Protein AF-A0A5K0X0H5-F1 (afdb_monomer)

Solvent-accessible surface area (backbone atoms only — not comparable to full-atom values): 3296 Å² total; per-residue (Å²): 108,68,68,54,37,35,73,78,66,69,44,85,72,95,72,93,77,92,78,79,89,70,79,76,91,62,84,75,74,86,45,77,35,101,81,76,43,80,52,62,75,71,84,77,109

Structure (mmCIF, N/CA/C/O backbone):
data_AF-A0A5K0X0H5-F1
#
_entry.id   AF-A0A5K0X0H5-F1
#
loop_
_atom_site.group_PDB
_atom_site.id
_atom_site.type_symbol
_atom_site.label_atom_id
_atom_site.label_alt_id
_atom_site.label_comp_id
_atom_site.label_asym_id
_atom_site.label_entity_id
_atom_site.label_seq_id
_atom_site.pdbx_PDB_ins_code
_atom_site.Cartn_x
_atom_site.Cartn_y
_atom_site.Cartn_z
_atom_site.occupancy
_atom_site.B_iso_or_equiv
_atom_site.auth_seq_id
_atom_site.auth_comp_id
_atom_site.auth_asym_id
_atom_site.auth_atom_id
_atom_site.pdbx_PDB_model_num
ATOM 1 N N . VAL A 1 1 ? -2.898 6.389 1.292 1.00 82.81 1 VAL A N 1
ATOM 2 C CA . VAL A 1 1 ? -4.362 6.278 1.031 1.00 82.81 1 VAL A CA 1
ATOM 3 C C . VAL A 1 1 ? -4.978 5.118 1.800 1.00 82.81 1 VAL A C 1
ATOM 5 O O . VAL A 1 1 ? -5.846 5.384 2.619 1.00 82.81 1 VAL A O 1
ATOM 8 N N . ARG A 1 2 ? -4.494 3.875 1.620 1.00 84.31 2 ARG A N 1
ATOM 9 C CA . ARG A 1 2 ? -4.955 2.689 2.376 1.00 84.31 2 ARG A CA 1
ATOM 10 C C . ARG A 1 2 ? -5.069 2.921 3.888 1.00 84.31 2 ARG A C 1
ATOM 12 O O . ARG A 1 2 ? -6.120 2.654 4.453 1.00 84.31 2 ARG A O 1
ATOM 19 N N . HIS A 1 3 ? -4.034 3.491 4.509 1.00 81.19 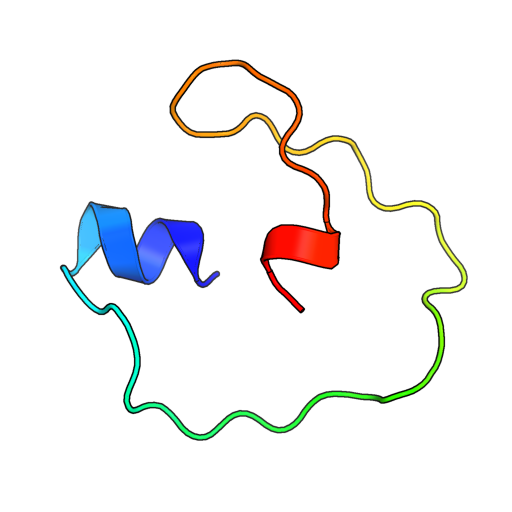3 HIS A N 1
ATOM 20 C CA . HIS A 1 3 ? -4.034 3.818 5.939 1.00 81.19 3 HIS A CA 1
ATOM 21 C C . HIS A 1 3 ? -5.263 4.640 6.371 1.00 81.19 3 HIS A C 1
ATOM 23 O O . HIS A 1 3 ? -5.970 4.264 7.302 1.00 81.19 3 HIS A O 1
A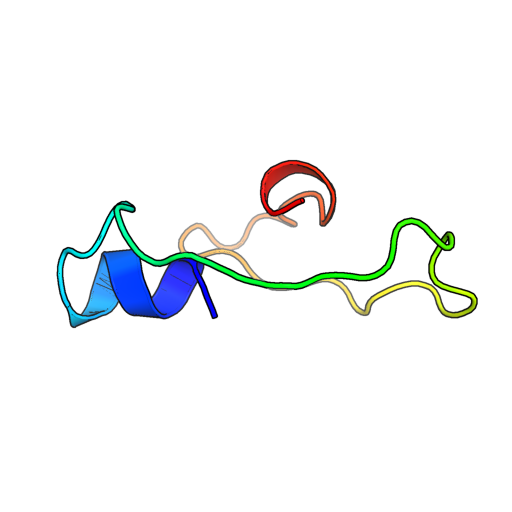TOM 29 N N . ARG A 1 4 ? -5.559 5.734 5.655 1.00 85.25 4 ARG A N 1
ATOM 30 C CA . ARG A 1 4 ? -6.713 6.597 5.951 1.00 85.25 4 ARG A CA 1
ATOM 31 C C . ARG A 1 4 ? -8.037 5.884 5.714 1.00 85.25 4 ARG A C 1
ATOM 33 O O . ARG A 1 4 ? -8.914 5.964 6.557 1.00 85.25 4 ARG A O 1
ATOM 40 N N . LEU A 1 5 ? -8.155 5.125 4.622 1.00 87.31 5 LEU A N 1
ATOM 41 C CA . LEU A 1 5 ? -9.359 4.334 4.343 1.00 87.31 5 LEU A CA 1
ATOM 42 C C . LEU A 1 5 ? -9.673 3.351 5.47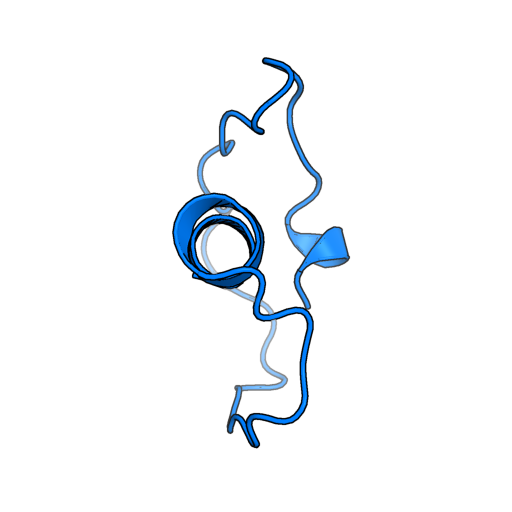8 1.00 87.31 5 LEU A C 1
ATOM 44 O O . LEU A 1 5 ? -10.822 3.251 5.903 1.00 87.31 5 LEU A O 1
ATOM 48 N N . LYS A 1 6 ? -8.648 2.692 6.023 1.00 86.81 6 LYS A N 1
ATOM 49 C CA . LYS A 1 6 ? -8.795 1.817 7.187 1.00 86.81 6 LYS A CA 1
ATOM 50 C C . LYS A 1 6 ? -9.169 2.599 8.448 1.00 86.81 6 LYS A C 1
ATOM 52 O O . LYS A 1 6 ? -10.123 2.230 9.122 1.00 86.81 6 LYS A O 1
ATOM 57 N N . LYS A 1 7 ? -8.430 3.667 8.766 1.00 85.31 7 LYS A N 1
ATOM 58 C CA . LYS A 1 7 ? -8.579 4.430 10.018 1.00 85.31 7 LYS A CA 1
ATOM 59 C C . LYS A 1 7 ? -9.880 5.236 10.092 1.00 85.31 7 LYS A C 1
ATOM 61 O O . LYS A 1 7 ? -10.530 5.235 11.127 1.00 85.31 7 LYS A O 1
ATOM 66 N N . GLU A 1 8 ? -10.234 5.939 9.022 1.00 92.88 8 GLU A N 1
ATOM 67 C CA . GLU A 1 8 ? -11.340 6.908 8.997 1.00 92.88 8 GLU A CA 1
ATOM 68 C C . GLU A 1 8 ? -12.652 6.284 8.511 1.00 92.88 8 GLU A C 1
ATOM 70 O O . GLU A 1 8 ? -13.727 6.738 8.895 1.00 92.88 8 GLU A O 1
ATOM 75 N N . HIS A 1 9 ? -12.576 5.233 7.687 1.00 92.50 9 HIS A N 1
ATOM 76 C CA . HIS A 1 9 ? -13.752 4.643 7.040 1.00 92.50 9 HIS A CA 1
ATOM 77 C C . HIS A 1 9 ? -13.932 3.142 7.312 1.00 92.50 9 HIS A C 1
ATOM 79 O O . HIS A 1 9 ? -14.913 2.563 6.852 1.00 92.50 9 HIS A O 1
ATOM 85 N N . GLY A 1 10 ? -13.012 2.485 8.031 1.00 91.94 10 GLY A N 1
ATOM 86 C CA . GLY A 1 10 ? -13.086 1.042 8.301 1.00 91.94 10 GLY A CA 1
ATOM 87 C C . GLY A 1 10 ? -12.916 0.163 7.054 1.00 91.94 10 GLY A C 1
ATOM 88 O O . GLY A 1 10 ? -13.203 -1.033 7.088 1.00 91.94 10 GLY A O 1
ATOM 89 N N . ILE A 1 11 ? -12.458 0.739 5.939 1.00 90.94 11 ILE A N 1
ATOM 90 C CA . ILE A 1 11 ? -12.336 0.043 4.658 1.00 90.94 11 ILE A CA 1
ATOM 91 C C . ILE A 1 11 ? -10.986 -0.673 4.613 1.00 90.94 11 ILE A C 1
ATOM 93 O O . ILE A 1 11 ? -9.934 -0.049 4.465 1.00 90.94 11 ILE A O 1
ATOM 97 N N . ASN A 1 12 ? -11.025 -2.002 4.709 1.00 88.50 12 ASN A N 1
ATOM 98 C CA . ASN A 1 12 ? -9.831 -2.853 4.687 1.00 88.50 12 ASN A CA 1
ATOM 99 C C . ASN A 1 12 ? -9.456 -3.364 3.282 1.00 88.50 12 ASN A C 1
ATOM 101 O O . ASN A 1 12 ? -8.343 -3.850 3.092 1.00 88.50 12 ASN A O 1
ATOM 105 N N . GLY A 1 13 ? -10.357 -3.279 2.296 1.00 87.44 13 GLY A N 1
ATOM 106 C CA . GLY A 1 13 ? -10.136 -3.824 0.954 1.00 87.44 13 GLY A CA 1
ATOM 107 C C . GLY A 1 13 ? -11.387 -3.792 0.074 1.00 87.44 13 GLY A C 1
ATOM 108 O O . GLY A 1 13 ? -12.322 -3.048 0.353 1.00 87.44 13 GLY A O 1
ATOM 109 N N . GLY A 1 14 ? -11.388 -4.595 -0.996 1.00 89.50 14 GLY A N 1
ATOM 110 C CA . GLY A 1 14 ? -12.519 -4.718 -1.932 1.00 89.50 14 GLY A CA 1
ATOM 111 C C . GLY A 1 14 ? -12.571 -3.654 -3.034 1.00 89.50 14 GLY A C 1
ATOM 112 O O . GLY A 1 14 ? -13.488 -3.665 -3.848 1.00 89.50 14 GLY A O 1
ATOM 113 N N . ILE A 1 15 ? -11.582 -2.756 -3.083 1.00 89.25 15 ILE A N 1
ATOM 114 C CA . ILE A 1 15 ? -11.469 -1.717 -4.109 1.00 89.25 15 ILE A CA 1
ATOM 115 C C . ILE A 1 15 ? -10.433 -2.172 -5.147 1.00 89.25 15 ILE A C 1
ATOM 117 O O . ILE A 1 15 ? -9.268 -2.351 -4.779 1.00 89.25 15 ILE A O 1
ATOM 121 N N . PRO A 1 16 ? -10.810 -2.359 -6.425 1.00 90.94 16 PRO A N 1
ATOM 122 C CA . PRO A 1 16 ? -9.846 -2.617 -7.485 1.00 90.94 16 PRO A CA 1
ATOM 123 C C . PRO A 1 16 ? -9.016 -1.355 -7.742 1.00 90.94 16 PRO A C 1
ATOM 125 O O . PRO A 1 16 ? -9.558 -0.262 -7.902 1.00 90.94 16 PRO A O 1
ATOM 128 N N . VAL A 1 17 ? -7.693 -1.500 -7.778 1.00 86.38 17 VAL A N 1
ATOM 129 C CA . VAL A 1 17 ? -6.758 -0.392 -8.007 1.00 86.38 17 VAL A CA 1
ATOM 130 C C . VAL A 1 17 ? -5.774 -0.796 -9.092 1.00 86.38 17 VAL A C 1
ATOM 132 O O . VAL A 1 17 ? -5.245 -1.905 -9.074 1.00 86.38 17 VAL A O 1
ATOM 135 N N . VAL A 1 18 ? -5.512 0.117 -10.024 1.00 90.75 18 VAL A N 1
ATOM 136 C CA . VAL A 1 18 ? -4.451 -0.031 -11.022 1.00 90.75 18 VAL A CA 1
ATOM 137 C C . VAL A 1 18 ? -3.206 0.673 -10.496 1.00 90.75 18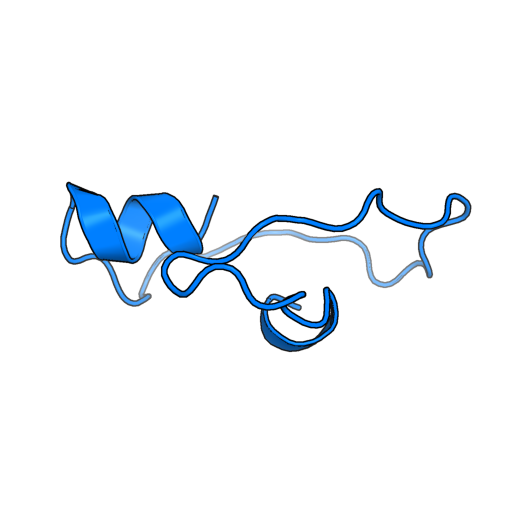 VAL A C 1
ATOM 139 O O . VAL A 1 18 ? -3.269 1.841 -10.113 1.00 90.75 18 VAL A O 1
ATOM 142 N N . PHE A 1 19 ? -2.079 -0.034 -10.464 1.00 85.69 19 PHE A N 1
ATOM 143 C CA . PHE A 1 19 ? -0.791 0.499 -10.027 1.00 85.69 19 PHE A CA 1
ATOM 144 C C . PHE A 1 19 ? 0.317 0.089 -11.000 1.00 85.69 19 PHE A C 1
ATOM 146 O O . PHE A 1 19 ? 0.186 -0.886 -11.740 1.00 85.69 19 PHE A O 1
ATOM 153 N N . SER A 1 20 ? 1.403 0.862 -11.013 1.00 84.56 20 SER A N 1
ATOM 154 C CA . SER A 1 20 ? 2.586 0.541 -11.813 1.00 84.56 20 SER A CA 1
ATOM 155 C C . SER A 1 20 ? 3.423 -0.535 -11.124 1.00 84.56 20 SER A C 1
ATOM 157 O O . SER A 1 20 ? 3.600 -0.489 -9.910 1.00 84.56 20 SER A O 1
ATOM 159 N N . GLN A 1 21 ? 3.985 -1.462 -11.901 1.00 85.06 21 GLN A N 1
ATOM 160 C CA . GLN A 1 21 ? 4.994 -2.417 -11.418 1.00 85.06 21 GLN A CA 1
ATOM 161 C C . GLN A 1 21 ? 6.421 -1.836 -11.457 1.00 85.06 21 GLN A C 1
ATOM 163 O O . GLN A 1 21 ? 7.372 -2.491 -11.035 1.00 85.06 21 GLN A O 1
ATOM 168 N N . GLU A 1 22 ? 6.596 -0.620 -11.985 1.00 88.62 22 GLU A N 1
ATOM 169 C CA . GLU A 1 22 ? 7.896 0.051 -12.036 1.00 88.62 22 GLU A CA 1
ATOM 170 C C . GLU A 1 22 ? 8.366 0.433 -10.626 1.00 88.62 22 GLU A C 1
ATOM 172 O O . GLU A 1 22 ? 7.617 1.006 -9.832 1.00 88.62 22 GLU A O 1
ATOM 177 N N . LYS A 1 23 ? 9.642 0.161 -10.324 1.00 82.25 23 LYS A N 1
ATOM 178 C CA . LYS A 1 23 ? 10.251 0.574 -9.058 1.00 82.25 23 LYS A CA 1
ATOM 179 C C . LYS A 1 23 ? 10.251 2.107 -8.955 1.00 82.25 23 LYS A C 1
ATOM 181 O O . LYS A 1 23 ? 10.719 2.773 -9.883 1.00 82.25 23 LYS A O 1
ATOM 186 N N . PRO A 1 24 ? 9.809 2.688 -7.826 1.00 79.81 24 PRO A N 1
ATOM 187 C CA . PRO A 1 24 ? 9.820 4.133 -7.655 1.00 79.81 24 PRO A CA 1
ATOM 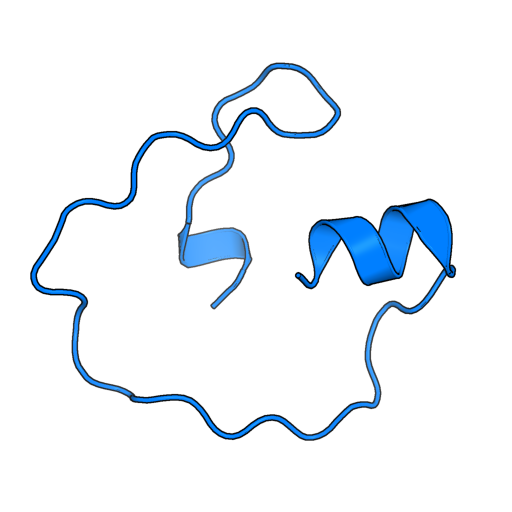188 C C . PRO A 1 24 ? 11.249 4.681 -7.761 1.00 79.81 24 PRO A C 1
ATOM 190 O O . PRO A 1 24 ? 12.178 4.192 -7.115 1.00 79.81 24 PRO A O 1
ATOM 193 N N . LYS A 1 25 ? 11.419 5.713 -8.595 1.00 82.31 25 LYS A N 1
ATOM 194 C CA . LYS A 1 25 ? 12.713 6.375 -8.846 1.00 82.31 25 LYS A CA 1
ATOM 195 C C . LYS A 1 25 ? 13.150 7.279 -7.693 1.00 82.31 25 LYS A C 1
ATOM 197 O O . LYS A 1 25 ? 14.338 7.537 -7.531 1.00 82.31 25 LYS A O 1
ATOM 202 N N . ALA A 1 26 ? 12.195 7.747 -6.895 1.00 80.88 26 ALA A N 1
ATOM 203 C CA . ALA A 1 26 ? 12.443 8.537 -5.700 1.00 80.88 26 ALA A CA 1
ATOM 204 C C . ALA A 1 26 ? 12.309 7.656 -4.456 1.00 80.88 26 ALA A C 1
ATOM 206 O O . ALA A 1 26 ? 11.399 6.827 -4.371 1.00 80.88 26 ALA A O 1
ATOM 207 N N . LYS A 1 27 ? 13.188 7.866 -3.470 1.00 71.50 27 LYS A N 1
ATOM 208 C CA . LYS A 1 27 ? 12.941 7.350 -2.122 1.00 71.50 27 LYS A CA 1
ATOM 209 C C . LYS A 1 27 ? 11.699 8.055 -1.592 1.00 71.50 27 LYS A C 1
ATOM 211 O O . LYS A 1 27 ? 11.648 9.284 -1.584 1.00 71.50 27 LYS A O 1
ATOM 216 N N . LEU A 1 28 ? 10.700 7.273 -1.199 1.00 70.69 28 LEU A N 1
ATOM 217 C CA . LEU A 1 28 ? 9.534 7.813 -0.518 1.00 70.69 28 LEU A CA 1
ATOM 218 C C . LEU A 1 28 ? 10.008 8.459 0.784 1.00 70.69 28 LEU A C 1
ATOM 220 O O . LEU A 1 28 ? 10.872 7.906 1.469 1.00 70.69 28 LEU A O 1
ATOM 224 N N . LEU A 1 29 ? 9.486 9.649 1.080 1.00 69.56 29 LEU A N 1
ATOM 225 C CA . LEU A 1 29 ? 9.713 10.263 2.380 1.00 69.56 29 LEU A CA 1
ATOM 226 C C . LEU A 1 29 ? 9.166 9.318 3.458 1.00 69.56 29 LEU A C 1
ATOM 228 O O . LEU A 1 29 ? 8.130 8.686 3.210 1.00 69.56 29 LEU A O 1
ATOM 232 N N . PRO A 1 30 ? 9.845 9.205 4.612 1.00 64.19 30 PRO A N 1
ATOM 233 C CA . PRO A 1 30 ? 9.330 8.418 5.717 1.00 64.19 30 PRO A CA 1
ATOM 234 C C . PRO A 1 30 ? 7.911 8.888 6.039 1.00 64.19 30 PRO A C 1
ATOM 236 O O . PRO A 1 30 ? 7.639 10.091 6.105 1.00 64.19 30 PRO A O 1
ATOM 239 N N . PHE A 1 31 ? 6.991 7.935 6.141 1.00 62.84 31 PHE A N 1
ATOM 240 C CA . PHE A 1 31 ? 5.626 8.204 6.555 1.00 62.84 31 PHE A CA 1
ATOM 241 C C . PHE A 1 31 ? 5.502 7.829 8.027 1.00 62.84 31 PHE A C 1
ATOM 243 O O . PHE A 1 31 ? 5.730 6.679 8.395 1.00 62.84 31 PHE A O 1
ATOM 250 N N . GLU A 1 32 ? 5.109 8.801 8.844 1.00 62.31 32 GLU A N 1
ATOM 251 C CA . GLU A 1 32 ? 4.736 8.583 10.238 1.00 62.31 32 GLU A CA 1
ATOM 252 C C . GLU A 1 32 ? 3.464 7.725 10.279 1.00 62.31 32 GLU A C 1
ATOM 254 O O . GLU A 1 32 ? 2.359 8.203 9.992 1.00 62.31 32 GLU A O 1
ATOM 259 N N . GLY A 1 33 ? 3.616 6.440 10.607 1.00 63.50 33 GLY A N 1
ATOM 260 C CA . GLY A 1 33 ? 2.483 5.551 10.828 1.00 63.50 33 GLY A CA 1
ATOM 261 C C . GLY A 1 33 ? 1.639 5.997 12.022 1.00 63.50 33 GLY A C 1
ATOM 262 O O . GLY A 1 33 ? 2.066 6.796 12.854 1.00 63.50 33 GLY A O 1
ATOM 263 N N . SER A 1 34 ? 0.441 5.425 12.185 1.00 58.22 34 SER A N 1
ATOM 264 C CA . SER A 1 34 ? -0.450 5.733 13.328 1.00 58.22 34 SER A CA 1
ATOM 265 C C . SER A 1 34 ? 0.186 5.518 14.708 1.00 58.22 34 SER A C 1
ATOM 267 O O . SER A 1 34 ? -0.368 5.968 15.708 1.00 58.22 34 SER A O 1
ATOM 269 N N . SER A 1 35 ? 1.313 4.811 14.748 1.00 61.22 35 SER A N 1
ATOM 270 C CA . SER A 1 35 ? 2.061 4.416 15.938 1.00 61.22 35 SER A CA 1
ATOM 271 C C . SER A 1 35 ? 3.335 5.249 16.163 1.00 61.22 35 SER A C 1
ATOM 273 O O . SER A 1 35 ? 4.077 4.932 17.087 1.00 61.22 35 SER A O 1
ATOM 275 N N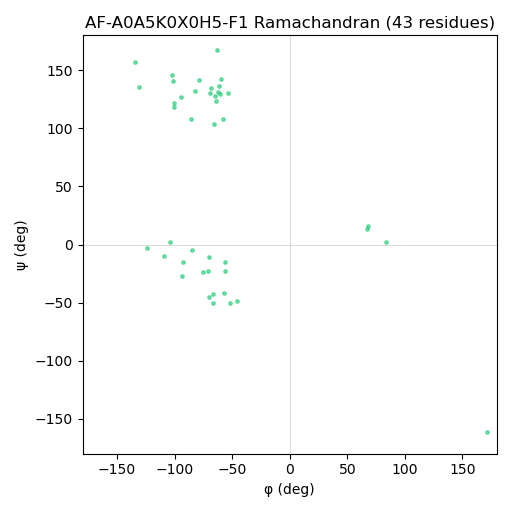 . GLY A 1 36 ? 3.630 6.249 15.317 1.00 60.56 36 GLY A N 1
ATOM 276 C CA . GLY A 1 36 ? 4.880 7.029 15.373 1.00 60.56 36 GLY A CA 1
ATOM 277 C C . GLY A 1 36 ? 6.139 6.232 15.003 1.00 60.56 36 GLY A C 1
ATOM 278 O O . GLY A 1 36 ? 7.248 6.644 15.320 1.00 60.56 36 GLY A O 1
ATOM 279 N N . ASN A 1 37 ? 5.964 5.066 14.375 1.00 58.66 37 ASN A N 1
ATOM 280 C CA . ASN A 1 37 ? 7.048 4.277 13.795 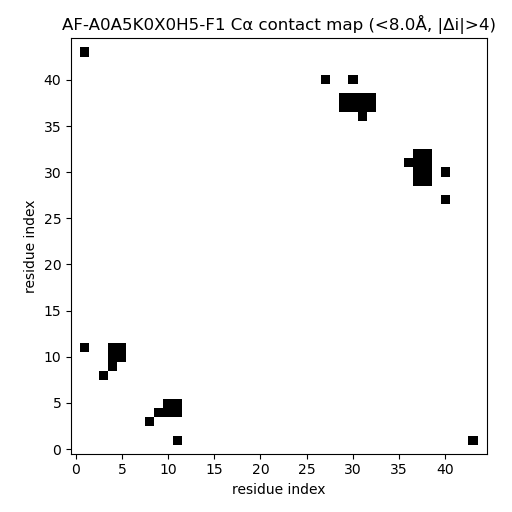1.00 58.66 37 ASN A CA 1
ATOM 281 C C . ASN A 1 37 ? 7.055 4.469 12.276 1.00 58.66 37 ASN A C 1
ATOM 283 O O . ASN A 1 37 ? 5.986 4.567 11.664 1.00 58.66 37 ASN A O 1
ATOM 287 N N . ASP A 1 38 ? 8.254 4.451 11.693 1.00 58.66 38 ASP A N 1
ATOM 288 C CA . ASP A 1 38 ? 8.460 4.370 10.249 1.00 58.66 38 ASP A CA 1
ATOM 289 C C . ASP A 1 38 ? 7.793 3.097 9.709 1.00 58.66 38 ASP A C 1
ATOM 291 O O . ASP A 1 38 ? 8.255 1.979 9.952 1.00 58.66 38 ASP A O 1
ATOM 295 N N . GLU A 1 39 ? 6.687 3.249 8.983 1.00 60.00 39 GLU A N 1
ATOM 296 C CA . GLU A 1 39 ? 6.065 2.126 8.281 1.00 60.00 39 GLU A CA 1
ATOM 297 C C . GLU A 1 39 ? 6.788 1.896 6.953 1.00 60.00 39 GLU A C 1
ATOM 299 O O . GLU A 1 39 ? 7.031 2.833 6.182 1.00 60.00 39 GLU A O 1
ATOM 304 N N . ASN A 1 40 ? 7.140 0.639 6.669 1.00 65.50 40 ASN A N 1
ATOM 305 C CA . ASN A 1 40 ? 7.828 0.309 5.433 1.00 65.50 40 ASN A CA 1
ATOM 306 C C . ASN A 1 40 ? 6.875 0.600 4.262 1.00 65.50 40 ASN A C 1
ATOM 308 O O . ASN A 1 40 ? 5.755 0.084 4.236 1.00 65.50 40 ASN A O 1
ATOM 312 N N . PRO A 1 41 ? 7.297 1.374 3.246 1.00 61.19 41 PRO A N 1
ATOM 313 C CA . PRO A 1 41 ? 6.461 1.632 2.079 1.00 61.19 41 PRO A CA 1
ATOM 314 C C . PRO A 1 41 ? 5.983 0.359 1.364 1.00 61.19 41 PRO A C 1
ATOM 316 O O . PRO A 1 41 ? 4.966 0.390 0.675 1.00 61.19 41 PRO A O 1
ATOM 319 N N . SER A 1 42 ? 6.704 -0.753 1.547 1.00 63.47 42 SER A N 1
ATOM 320 C CA . SER A 1 42 ? 6.365 -2.075 1.005 1.00 63.47 42 SER A CA 1
ATOM 321 C C . SER A 1 42 ? 5.159 -2.724 1.688 1.00 63.47 42 SER A C 1
ATOM 323 O O . SER A 1 42 ? 4.500 -3.544 1.066 1.00 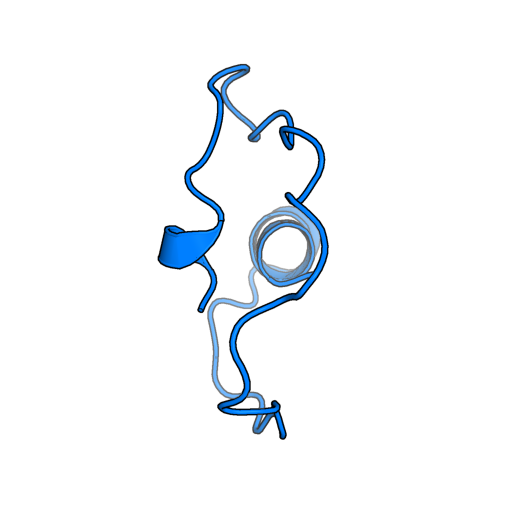63.47 42 SER A O 1
ATOM 325 N N . ASP A 1 43 ? 4.820 -2.333 2.919 1.00 60.91 43 ASP A N 1
ATOM 326 C CA . ASP A 1 43 ? 3.660 -2.877 3.649 1.00 60.91 43 ASP A CA 1
ATOM 327 C C . ASP A 1 43 ? 2.325 -2.419 3.027 1.00 60.91 43 ASP A C 1
ATOM 329 O O . ASP A 1 43 ? 1.241 -2.906 3.361 1.00 60.91 43 ASP A O 1
ATOM 333 N N . TYR A 1 44 ? 2.408 -1.460 2.102 1.00 57.97 44 TYR A N 1
ATOM 334 C CA . TYR A 1 44 ? 1.291 -0.855 1.394 1.00 57.97 44 TYR A CA 1
ATOM 335 C C . TYR A 1 44 ? 1.192 -1.240 -0.089 1.00 57.97 44 TYR A C 1
ATOM 337 O O . TYR A 1 44 ? 0.175 -0.887 -0.702 1.00 57.97 44 TYR A O 1
ATOM 345 N N . GLN A 1 45 ? 2.215 -1.901 -0.649 1.00 58.25 45 GLN A N 1
ATOM 346 C CA . GLN A 1 45 ? 2.284 -2.335 -2.052 1.00 58.25 45 GLN A CA 1
ATOM 347 C C . GLN A 1 45 ? 1.675 -3.730 -2.216 1.00 58.25 45 GLN A C 1
ATOM 349 O O . GLN A 1 45 ? 0.816 -3.876 -3.114 1.00 58.25 45 GLN A O 1
#

Secondary structure (DSSP, 8-state):
-HHHHHHHH---S--------SPPSSPPPPPB-TTSSB--GGGG-

Radius of gyration: 12.07 Å; Cα contacts (8 Å, |Δi|>4): 19; chains: 1; bounding box: 27×15×28 Å

pLDDT: mean 76.5, std 12.5, rang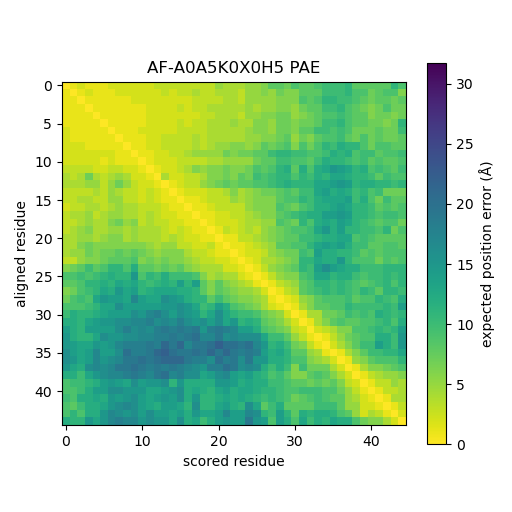e [57.97, 92.88]

Mean predicted aligned error: 8.12 Å

Organism: NCBI:txid210225

Sequence (45 aa):
VRHRLKKEHGINGGIPVVFSQEKPKAKLLPFEGSSGNDENPSDYQ

Foldseek 3Di:
DCLCCCVVPVDNDPDDDDDDPDDDPDDDDFDQHPVRDRDDPVVVD